Protein AF-A0A8S2SSF5-F1 (afdb_monomer)

Organism: NCBI:txid392030

Solvent-accessible surface area (backbone atoms only — not comparable to full-atom values): 3512 Å² total; per-residue (Å²): 111,70,71,59,44,49,74,72,65,34,42,80,78,50,71,41,78,63,64,45,69,45,76,55,76,64,86,89,57,93,67,83,80,98,78,76,79,49,72,42,74,36,68,41,77,40,72,46,73,77,96,119

Structure (mmCIF, N/CA/C/O backbone):
data_AF-A0A8S2SSF5-F1
#
_entry.id   AF-A0A8S2SSF5-F1
#
loop_
_atom_site.group_PDB
_atom_site.id
_atom_site.type_symbol
_atom_site.label_atom_id
_atom_site.label_alt_id
_atom_site.label_comp_id
_atom_site.label_asym_id
_atom_site.label_entity_id
_atom_site.label_seq_id
_atom_site.pdbx_PDB_ins_code
_atom_site.Cartn_x
_atom_site.Cartn_y
_atom_site.Cartn_z
_atom_site.occupancy
_atom_site.B_iso_or_equiv
_atom_site.auth_seq_id
_atom_site.auth_comp_id
_atom_site.auth_asym_id
_atom_site.auth_atom_id
_atom_site.pdbx_PDB_model_num
ATOM 1 N N . SER A 1 1 ? -5.350 6.983 -5.276 1.00 77.00 1 SER A N 1
ATOM 2 C CA . SER A 1 1 ? -3.910 6.668 -5.152 1.00 77.00 1 SER A CA 1
ATOM 3 C C . SER A 1 1 ? -3.478 5.530 -6.081 1.00 77.00 1 SER A C 1
ATOM 5 O O . SER A 1 1 ? -2.676 5.775 -6.965 1.00 77.00 1 SER A O 1
ATOM 7 N N . VAL A 1 2 ? -4.026 4.313 -5.964 1.00 91.25 2 VAL A N 1
ATOM 8 C CA . VAL A 1 2 ? -3.558 3.105 -6.693 1.00 91.25 2 VAL A CA 1
ATOM 9 C C . VAL A 1 2 ? -3.489 3.257 -8.219 1.00 91.25 2 VAL A C 1
ATOM 11 O O . VAL A 1 2 ? -2.479 2.908 -8.822 1.00 91.25 2 VAL A O 1
ATOM 14 N N . ARG A 1 3 ? -4.541 3.791 -8.860 1.00 94.06 3 ARG A N 1
ATOM 15 C CA . ARG A 1 3 ? -4.565 3.970 -10.327 1.00 94.06 3 ARG A CA 1
ATOM 16 C C . ARG A 1 3 ? -3.452 4.899 -10.826 1.00 94.06 3 ARG A C 1
ATOM 18 O O . ARG A 1 3 ? -2.884 4.627 -11.875 1.00 94.06 3 ARG A O 1
ATOM 25 N N . LEU A 1 4 ? -3.123 5.940 -10.056 1.00 95.56 4 LEU A N 1
ATOM 26 C CA . LEU A 1 4 ? -2.045 6.876 -10.379 1.00 95.56 4 LEU A CA 1
ATOM 27 C C . LEU A 1 4 ? -0.687 6.167 -10.348 1.00 95.56 4 LEU A C 1
ATOM 29 O O . LEU A 1 4 ? 0.029 6.187 -11.342 1.00 95.56 4 LEU A O 1
ATOM 33 N N . TRP A 1 5 ? -0.372 5.471 -9.253 1.00 95.00 5 TRP A N 1
ATOM 34 C CA . TRP A 1 5 ? 0.884 4.724 -9.122 1.00 95.00 5 TRP A CA 1
ATOM 35 C C . TRP A 1 5 ? 1.066 3.702 -10.247 1.00 95.00 5 TRP A C 1
ATOM 37 O O . TRP A 1 5 ? 2.109 3.680 -10.894 1.00 95.00 5 TRP A O 1
ATOM 47 N N . ARG A 1 6 ? 0.014 2.937 -10.568 1.00 93.38 6 ARG A N 1
ATOM 48 C CA . ARG A 1 6 ? 0.040 1.986 -11.691 1.00 93.38 6 ARG A CA 1
ATOM 49 C C . ARG A 1 6 ? 0.271 2.675 -13.039 1.00 93.38 6 ARG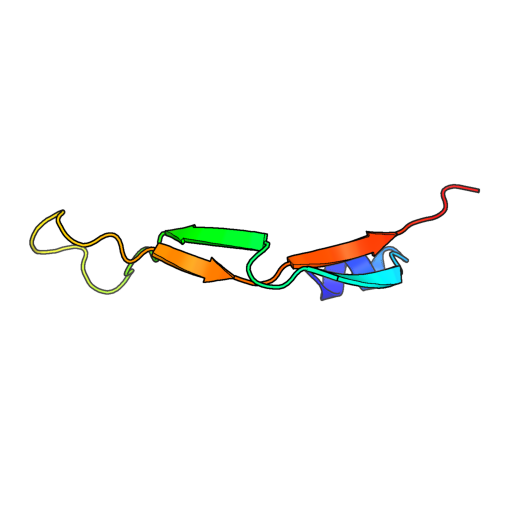 A C 1
ATOM 51 O O . ARG A 1 6 ? 1.037 2.165 -13.846 1.00 93.38 6 ARG A O 1
ATOM 58 N N . SER A 1 7 ? -0.349 3.834 -13.283 1.00 95.75 7 SER A N 1
ATOM 59 C CA . SER A 1 7 ? -0.137 4.588 -14.531 1.00 95.75 7 SER A CA 1
ATOM 60 C C . SER A 1 7 ? 1.277 5.160 -14.670 1.00 95.75 7 SER A C 1
ATOM 62 O O . SER A 1 7 ? 1.750 5.337 -15.785 1.00 95.75 7 SER A O 1
ATOM 64 N N . LEU A 1 8 ? 1.960 5.400 -13.548 1.00 94.62 8 LEU A N 1
ATOM 65 C CA . LEU A 1 8 ? 3.349 5.858 -13.503 1.00 94.62 8 LEU A CA 1
ATOM 66 C C . LEU A 1 8 ? 4.364 4.705 -13.593 1.00 94.62 8 LEU A C 1
ATOM 68 O O . LEU A 1 8 ? 5.556 4.945 -13.463 1.00 94.62 8 LEU A O 1
ATOM 72 N N . GLY A 1 9 ? 3.912 3.462 -13.792 1.00 95.06 9 GLY A N 1
ATOM 73 C CA . GLY A 1 9 ? 4.785 2.293 -13.925 1.00 95.06 9 GLY A CA 1
ATOM 74 C C . GLY A 1 9 ? 5.206 1.646 -12.604 1.00 95.06 9 GLY A C 1
ATOM 75 O O . GLY A 1 9 ? 6.023 0.729 -12.617 1.00 95.06 9 GLY A O 1
ATOM 76 N N . PHE A 1 10 ? 4.651 2.068 -11.462 1.00 97.50 10 PHE A N 1
ATOM 77 C CA . PHE A 1 10 ? 4.912 1.401 -10.185 1.00 97.50 10 PHE A CA 1
ATOM 78 C C . PHE A 1 10 ? 4.236 0.025 -10.153 1.00 97.50 10 PHE A C 1
ATOM 80 O O . PHE A 1 10 ? 3.043 -0.113 -10.443 1.00 97.50 10 PHE A O 1
ATOM 87 N N . GLN A 1 11 ? 4.992 -0.987 -9.735 1.00 96.62 11 GLN A N 1
ATOM 88 C CA . GLN A 1 11 ? 4.532 -2.363 -9.582 1.00 96.62 11 GLN A CA 1
ATOM 89 C C . GLN A 1 11 ? 4.038 -2.604 -8.153 1.00 96.62 11 GLN A C 1
ATOM 91 O O . GLN A 1 11 ? 4.717 -2.256 -7.189 1.00 96.62 11 GLN A O 1
ATOM 96 N N . GLU A 1 12 ? 2.853 -3.202 -8.005 1.00 96.12 12 GLU A N 1
ATOM 97 C CA . GLU A 1 12 ? 2.353 -3.683 -6.710 1.00 96.12 12 GLU A CA 1
ATOM 98 C C . GLU A 1 12 ? 3.097 -4.974 -6.354 1.00 96.12 12 GLU A C 1
ATOM 100 O O . GLU A 1 12 ? 2.958 -5.977 -7.051 1.00 96.12 12 GLU A O 1
ATOM 105 N N . ILE A 1 13 ? 3.902 -4.934 -5.291 1.00 97.31 13 ILE A N 1
ATOM 106 C CA . ILE A 1 13 ? 4.759 -6.056 -4.868 1.00 97.31 13 ILE A CA 1
ATOM 107 C C . ILE A 1 13 ? 4.247 -6.765 -3.613 1.00 97.31 13 ILE A C 1
ATOM 109 O O . ILE A 1 13 ? 4.773 -7.808 -3.232 1.00 97.31 13 ILE A O 1
ATOM 113 N N . GLY A 1 14 ? 3.226 -6.217 -2.954 1.00 96.94 14 GLY A N 1
ATOM 114 C CA . GLY A 1 14 ? 2.667 -6.823 -1.754 1.00 96.94 14 GLY A CA 1
ATOM 115 C C . GLY A 1 14 ? 1.667 -5.938 -1.028 1.00 96.94 14 GLY A C 1
ATOM 116 O O . GLY A 1 14 ? 1.340 -4.829 -1.460 1.00 96.94 14 GLY A O 1
ATOM 117 N N . ARG A 1 15 ? 1.187 -6.453 0.105 1.00 96.94 15 ARG A N 1
ATOM 118 C CA . ARG A 1 15 ? 0.265 -5.769 1.013 1.00 96.94 15 ARG A CA 1
ATOM 119 C C . ARG A 1 15 ? 0.684 -5.992 2.453 1.00 96.94 15 ARG A C 1
ATOM 121 O O . ARG A 1 15 ? 1.066 -7.100 2.818 1.00 96.94 15 ARG A O 1
ATOM 128 N N . VAL A 1 16 ? 0.575 -4.942 3.254 1.00 96.62 16 VAL A N 1
ATOM 129 C CA . VAL A 1 16 ? 0.807 -4.986 4.696 1.00 96.62 16 VAL A CA 1
ATOM 130 C C . VAL A 1 16 ? -0.556 -4.912 5.384 1.00 96.62 16 VAL A C 1
ATOM 132 O O . VAL A 1 16 ? -1.214 -3.871 5.280 1.00 96.62 16 VAL A O 1
ATOM 135 N N . PRO A 1 17 ? -1.009 -5.992 6.043 1.00 96.06 17 PRO A N 1
ATOM 136 C CA . PRO A 1 17 ? -2.267 -5.972 6.772 1.00 96.06 17 PRO A CA 1
ATOM 137 C C . PRO A 1 17 ? -2.152 -5.085 8.017 1.00 96.06 17 PRO A C 1
ATOM 139 O O . PRO A 1 17 ? -1.120 -5.116 8.690 1.00 96.06 17 PRO A O 1
ATOM 142 N N . LYS A 1 18 ? -3.205 -4.323 8.342 1.00 92.94 18 LYS A N 1
ATOM 143 C CA . LYS A 1 18 ? -3.260 -3.417 9.511 1.00 92.94 18 LYS A CA 1
ATOM 144 C C . LYS A 1 18 ? -2.031 -2.500 9.620 1.00 92.94 18 LYS A C 1
ATOM 1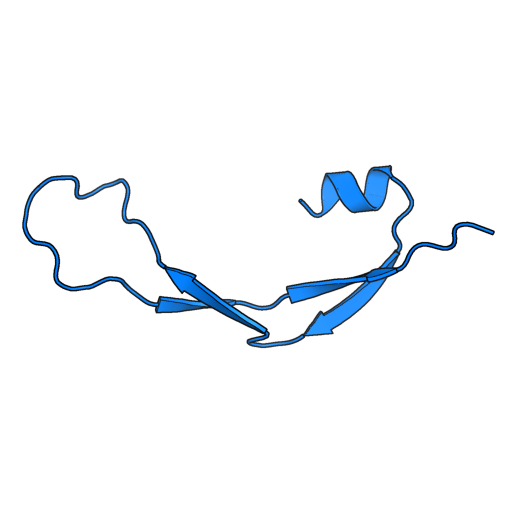46 O O . LYS A 1 18 ? -1.462 -2.328 10.695 1.00 92.94 18 LYS A O 1
ATOM 151 N N . ALA A 1 19 ? -1.600 -1.938 8.493 1.00 95.44 19 ALA A N 1
ATOM 152 C CA . ALA A 1 19 ? -0.387 -1.130 8.394 1.00 95.44 19 ALA A CA 1
ATOM 153 C C . ALA A 1 19 ? -0.458 0.181 9.194 1.00 95.44 19 ALA A C 1
ATOM 155 O O . ALA A 1 19 ? 0.573 0.725 9.582 1.00 95.44 19 ALA A O 1
ATOM 156 N N . GLY A 1 20 ? -1.665 0.692 9.425 1.00 92.19 20 GLY A N 1
ATOM 157 C CA . GLY A 1 20 ? -1.904 1.876 10.238 1.00 92.19 20 GLY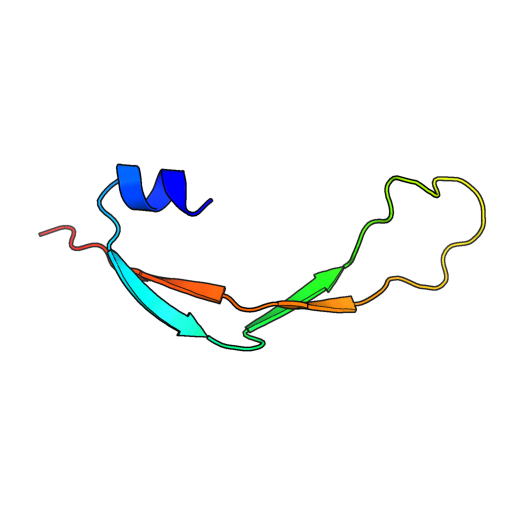 A CA 1
ATOM 158 C C . GLY A 1 20 ? -3.382 2.034 10.562 1.00 92.19 20 GLY A C 1
ATOM 159 O O . GLY A 1 20 ? -4.195 1.195 10.177 1.00 92.19 20 GLY A O 1
ATOM 160 N N . TYR A 1 21 ? -3.721 3.114 11.258 1.00 90.06 21 TYR A N 1
ATOM 161 C CA . TYR A 1 21 ? -5.095 3.505 11.545 1.00 90.06 21 TYR A CA 1
ATOM 162 C C . TYR A 1 21 ? -5.413 4.838 10.863 1.00 90.06 21 TYR A C 1
ATOM 164 O O . TYR A 1 21 ? -4.538 5.691 10.702 1.00 90.06 21 TYR A O 1
ATOM 172 N N . LEU A 1 22 ? -6.657 5.002 10.423 1.00 88.44 22 LEU A N 1
ATOM 173 C CA . LEU A 1 22 ? -7.175 6.258 9.896 1.00 88.44 22 LEU A CA 1
ATOM 174 C C . LEU A 1 22 ? -8.267 6.773 10.823 1.00 88.44 22 LEU A C 1
ATOM 176 O O . LEU A 1 22 ? -9.129 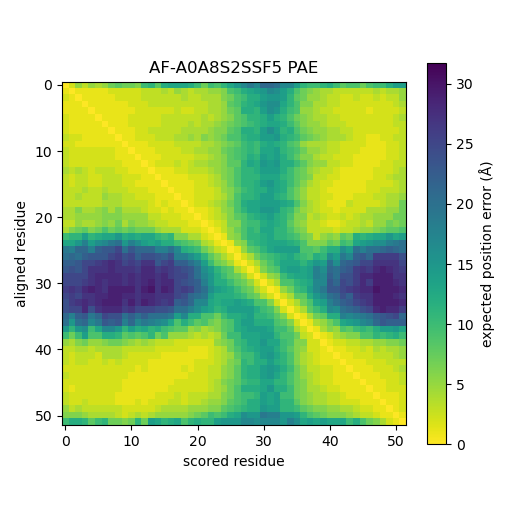6.012 11.258 1.00 88.44 22 LEU A O 1
ATOM 180 N N . ILE A 1 23 ? -8.242 8.078 11.077 1.00 85.38 23 ILE A N 1
ATOM 181 C CA . ILE A 1 23 ? -9.307 8.764 11.803 1.00 85.38 23 ILE A CA 1
ATOM 182 C C . ILE A 1 23 ? -10.468 8.956 10.829 1.00 85.38 23 ILE A C 1
ATOM 184 O O . ILE A 1 23 ? -10.347 9.700 9.845 1.00 85.38 23 ILE A O 1
ATOM 188 N N . LYS A 1 24 ? -11.596 8.282 11.075 1.00 75.38 24 LYS A N 1
ATOM 189 C CA . LYS A 1 24 ? -12.814 8.505 10.294 1.00 75.38 24 LYS A CA 1
ATOM 190 C C . LYS A 1 24 ? -13.382 9.871 10.632 1.00 75.38 24 LYS A C 1
ATOM 192 O O . LYS A 1 24 ? -14.001 10.084 11.670 1.00 75.38 24 LYS A O 1
ATOM 197 N N . LYS A 1 25 ? -13.210 10.821 9.718 1.00 65.94 25 LYS A N 1
ATOM 198 C CA . LYS A 1 25 ? -13.908 12.099 9.810 1.00 65.94 25 LYS A CA 1
ATOM 199 C C . LYS A 1 25 ? -15.333 11.893 9.302 1.00 65.94 25 LYS A C 1
ATOM 201 O O . LYS A 1 25 ? -15.560 11.861 8.097 1.00 65.94 25 LYS A O 1
ATOM 206 N N . ASN A 1 26 ? -16.286 11.722 10.214 1.00 60.66 26 ASN A N 1
ATOM 207 C CA . ASN A 1 26 ? -17.704 11.662 9.864 1.00 60.66 26 ASN A CA 1
ATOM 208 C C . ASN A 1 26 ? -18.139 13.008 9.256 1.00 60.66 26 ASN A C 1
ATOM 210 O O . ASN A 1 26 ? -18.450 13.960 9.969 1.00 60.66 26 ASN A O 1
ATOM 214 N N . GLU A 1 27 ? -18.175 13.109 7.923 1.00 56.88 27 GLU A N 1
ATOM 215 C CA . GLU A 1 27 ? -18.652 14.314 7.220 1.00 56.88 27 GLU A CA 1
ATOM 216 C C . GLU A 1 27 ? -20.156 14.581 7.444 1.00 56.88 27 GLU A C 1
ATOM 218 O O . GLU A 1 27 ? -20.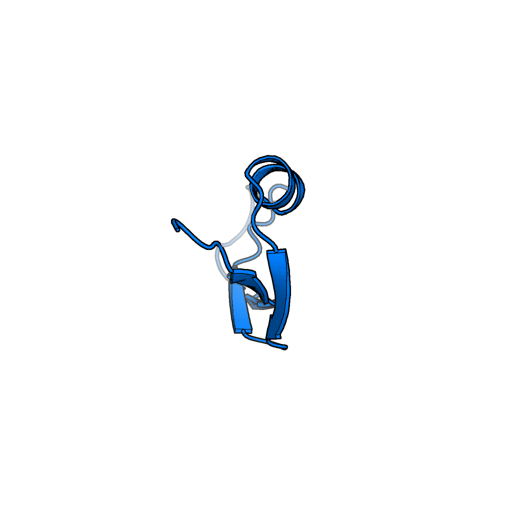638 15.674 7.149 1.00 56.88 27 GLU A O 1
ATOM 223 N N . ALA A 1 28 ? -20.891 13.619 8.016 1.00 51.62 28 ALA A N 1
ATOM 224 C CA . ALA A 1 28 ? -22.319 13.725 8.317 1.00 51.62 28 ALA A CA 1
ATOM 225 C C . ALA A 1 28 ? -22.646 14.434 9.647 1.00 51.62 28 ALA A C 1
ATOM 227 O O . ALA A 1 28 ? -23.791 14.838 9.844 1.00 51.62 28 ALA A O 1
ATOM 228 N N . THR A 1 29 ? -21.673 14.648 10.539 1.00 51.34 29 THR A N 1
ATOM 229 C CA . THR A 1 29 ? -21.952 15.141 11.899 1.00 51.34 29 THR A CA 1
ATOM 230 C C . THR A 1 29 ? -21.067 16.337 12.231 1.00 51.34 29 THR A C 1
ATOM 232 O O . THR A 1 29 ? -20.192 16.299 13.085 1.00 51.34 29 THR A O 1
ATOM 235 N N . LYS A 1 30 ? -21.314 17.460 11.546 1.00 51.38 30 LYS A N 1
ATOM 236 C CA . LYS A 1 30 ? -20.790 18.782 11.942 1.00 51.38 30 LYS A CA 1
ATOM 237 C C . LYS A 1 30 ? -21.551 19.402 13.125 1.00 51.38 30 LYS A C 1
ATOM 239 O O . LYS A 1 30 ? -21.357 20.576 13.430 1.00 51.38 30 LYS A O 1
ATOM 244 N N . GLN A 1 31 ? -22.437 18.645 13.768 1.00 50.1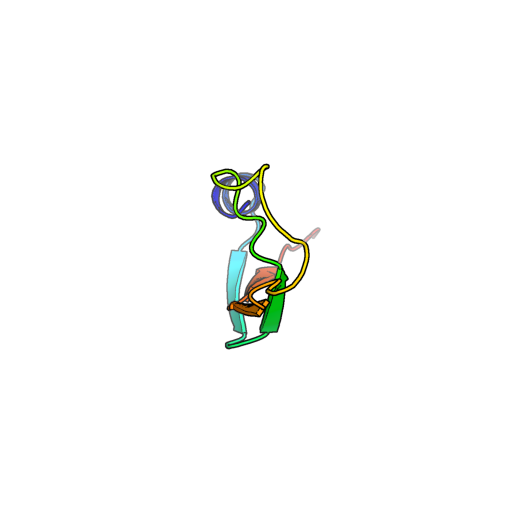9 31 GLN A N 1
ATOM 245 C CA . GLN A 1 31 ? -23.227 19.085 14.911 1.00 50.19 31 GLN A CA 1
ATOM 246 C C . GLN A 1 31 ? -23.300 17.960 15.940 1.00 50.19 31 GLN A C 1
ATOM 248 O O . GLN A 1 31 ? -23.744 16.870 15.612 1.00 50.19 31 GLN A O 1
ATOM 253 N N . ALA A 1 32 ? -22.926 18.300 17.172 1.00 49.03 32 ALA A N 1
ATOM 254 C CA . ALA A 1 32 ? -22.949 17.492 18.390 1.00 49.03 32 ALA A CA 1
ATOM 255 C C . ALA A 1 32 ? -21.696 16.632 18.650 1.00 49.03 32 ALA A C 1
ATOM 257 O O . ALA A 1 32 ? -21.624 15.466 18.293 1.00 49.03 32 ALA A O 1
ATOM 258 N N . ASN A 1 33 ? -20.785 17.257 19.402 1.00 45.75 33 ASN A N 1
ATOM 259 C CA . ASN A 1 33 ? -19.902 16.664 20.411 1.00 45.75 33 ASN A CA 1
ATOM 260 C C . ASN A 1 33 ? -18.708 15.825 19.919 1.00 45.75 33 ASN A C 1
ATOM 262 O O . ASN A 1 33 ? -18.814 14.854 19.183 1.00 45.75 33 ASN A O 1
ATOM 266 N N . ALA A 1 34 ? -17.532 16.264 20.357 1.00 52.03 34 ALA A N 1
ATOM 267 C CA . ALA A 1 34 ? -16.213 15.869 19.894 1.00 52.03 34 ALA A CA 1
ATOM 268 C C . ALA A 1 34 ? -15.651 14.640 20.632 1.00 52.03 34 ALA A C 1
ATOM 270 O O . ALA A 1 34 ? -14.566 14.744 21.195 1.00 52.03 34 ALA A O 1
ATOM 271 N N . GLU A 1 35 ? -16.367 13.512 20.689 1.00 51.75 35 GLU A N 1
ATOM 272 C CA . GLU A 1 35 ? -15.950 12.430 21.607 1.00 51.75 35 GLU A CA 1
ATOM 273 C C . GLU A 1 35 ? -15.724 11.034 21.024 1.00 51.75 35 GLU A C 1
ATOM 275 O O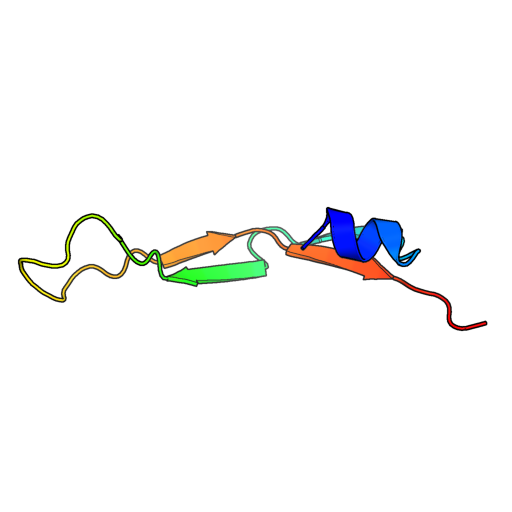 . GLU A 1 35 ? -15.143 10.215 21.725 1.00 51.75 35 GLU A O 1
ATOM 280 N N . GLU A 1 36 ? -16.025 10.745 19.758 1.00 54.97 36 GLU A N 1
ATOM 281 C CA . GLU A 1 36 ? -15.690 9.424 19.196 1.00 54.97 36 GLU A CA 1
ATOM 282 C C . GLU A 1 36 ? -15.064 9.565 17.805 1.00 54.97 36 GLU A C 1
ATOM 284 O O . GLU A 1 36 ? -15.698 9.386 16.765 1.00 54.97 36 GLU A O 1
ATOM 289 N N . GLU A 1 37 ? -13.782 9.940 17.788 1.00 60.88 37 GLU A N 1
ATOM 290 C CA . GLU A 1 37 ? -12.920 9.701 16.631 1.00 60.88 37 GLU A CA 1
ATOM 291 C C . GLU A 1 37 ? -12.764 8.181 16.469 1.00 60.88 37 GLU A C 1
ATOM 293 O O . GLU A 1 37 ? -11.961 7.546 17.149 1.00 60.88 37 GLU A O 1
ATOM 298 N N . GLU A 1 38 ? -13.574 7.571 15.601 1.00 69.69 38 GLU A N 1
ATOM 299 C CA . GLU A 1 38 ? -13.430 6.152 15.279 1.00 69.69 38 GLU A CA 1
ATOM 300 C C . GLU A 1 38 ? -12.113 5.929 14.518 1.00 69.69 38 GLU A C 1
ATOM 302 O O . GLU A 1 38 ? -11.966 6.298 13.346 1.00 69.69 38 GLU A O 1
ATOM 307 N N . GLU A 1 39 ? -11.145 5.316 15.198 1.00 80.00 39 GLU A N 1
ATOM 308 C CA . GLU A 1 39 ? -9.916 4.815 14.592 1.00 80.00 39 GLU A CA 1
ATOM 309 C C . GLU A 1 39 ? -10.199 3.491 13.863 1.00 80.00 39 GLU A C 1
ATOM 311 O O . GLU A 1 39 ? -10.595 2.493 14.466 1.00 80.00 39 GLU A O 1
ATOM 316 N N 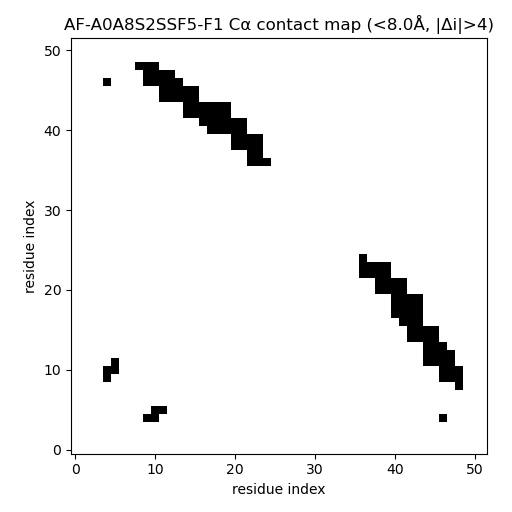. GLU A 1 40 ? -9.976 3.456 12.547 1.00 87.38 40 GLU A N 1
ATOM 317 C CA . GLU A 1 40 ? -10.095 2.236 11.743 1.00 87.38 40 GLU A CA 1
ATOM 318 C C . GLU A 1 40 ? -8.719 1.766 11.274 1.00 87.38 40 GLU A C 1
ATOM 320 O O . GLU A 1 40 ? -8.010 2.496 10.580 1.00 87.38 40 GLU A O 1
ATOM 325 N N . PHE A 1 41 ? -8.352 0.524 11.606 1.00 91.62 41 PHE A N 1
ATOM 326 C CA . PHE A 1 41 ? -7.155 -0.109 11.054 1.00 91.62 41 PHE A CA 1
ATOM 327 C C . PHE A 1 41 ? -7.329 -0.384 9.561 1.00 91.62 41 PHE A C 1
ATOM 329 O O . PHE A 1 41 ? -8.299 -1.017 9.145 1.00 91.62 41 PHE A O 1
ATOM 336 N N . VAL A 1 42 ? -6.344 0.027 8.767 1.00 93.25 42 VAL A N 1
ATOM 337 C CA . VAL A 1 42 ? -6.339 -0.139 7.314 1.00 93.25 42 VAL A CA 1
ATOM 338 C C . VAL A 1 42 ? -5.092 -0.862 6.830 1.00 93.25 42 VAL A C 1
ATOM 340 O O . VAL A 1 42 ? -4.002 -0.751 7.397 1.00 93.25 42 VAL A O 1
ATOM 343 N N . ASP A 1 43 ? -5.254 -1.587 5.732 1.00 96.06 43 ASP A N 1
ATOM 344 C CA . ASP A 1 43 ? -4.152 -2.227 5.025 1.00 96.06 43 ASP A CA 1
ATOM 345 C C . ASP A 1 43 ? -3.439 -1.225 4.108 1.00 96.06 43 ASP A C 1
ATOM 347 O O . ASP A 1 43 ? -4.055 -0.309 3.555 1.00 96.06 43 ASP A O 1
ATOM 351 N N . ALA A 1 44 ? -2.143 -1.437 3.876 1.00 96.12 44 ALA A N 1
ATOM 352 C CA . ALA A 1 44 ? -1.360 -0.660 2.919 1.00 96.12 44 ALA A CA 1
ATOM 353 C C . ALA A 1 44 ? -0.873 -1.525 1.753 1.00 96.12 44 ALA A C 1
ATOM 355 O O . ALA A 1 44 ? -0.560 -2.705 1.911 1.00 96.12 44 ALA A O 1
ATOM 356 N N . ILE A 1 45 ? -0.778 -0.920 0.568 1.00 96.50 45 ILE A N 1
ATOM 357 C CA . ILE A 1 45 ? -0.221 -1.555 -0.631 1.00 96.50 45 ILE A CA 1
ATOM 358 C C . ILE A 1 45 ? 1.240 -1.133 -0.776 1.00 96.50 45 ILE A C 1
ATOM 360 O O . ILE A 1 45 ? 1.549 0.058 -0.729 1.00 96.50 45 ILE A O 1
ATOM 364 N N . MET A 1 46 ? 2.125 -2.103 -0.994 1.00 97.00 46 MET A N 1
ATOM 365 C CA . MET A 1 46 ? 3.538 -1.863 -1.265 1.00 97.00 46 MET A CA 1
ATOM 366 C C . MET A 1 46 ? 3.762 -1.711 -2.765 1.00 97.00 46 MET A C 1
ATOM 368 O O . MET A 1 46 ? 3.453 -2.615 -3.545 1.00 97.00 46 MET A O 1
ATOM 372 N N . PHE A 1 47 ? 4.333 -0.575 -3.153 1.00 97.50 47 PHE A N 1
ATOM 373 C CA . PHE A 1 47 ? 4.730 -0.301 -4.526 1.00 97.50 47 PHE A CA 1
ATOM 374 C C . PHE A 1 47 ? 6.250 -0.276 -4.661 1.00 97.50 47 PHE A C 1
ATOM 376 O O . PHE A 1 47 ? 6.953 0.200 -3.771 1.00 97.50 47 PHE A O 1
ATOM 383 N N . TYR A 1 48 ? 6.736 -0.746 -5.804 1.00 96.56 48 TYR A N 1
ATOM 384 C CA . TYR A 1 48 ? 8.133 -0.679 -6.212 1.00 96.56 48 TYR A CA 1
ATOM 385 C C . TYR A 1 48 ? 8.249 -0.031 -7.591 1.00 96.56 48 TYR A C 1
ATOM 387 O O . TYR A 1 48 ? 7.377 -0.207 -8.443 1.00 96.56 48 TYR A O 1
ATOM 395 N N . TYR A 1 49 ? 9.330 0.712 -7.809 1.00 96.56 49 TYR A N 1
ATOM 396 C CA . TYR A 1 49 ? 9.659 1.309 -9.097 1.00 96.56 49 TYR A CA 1
ATOM 397 C C . TYR A 1 49 ? 11.169 1.240 -9.325 1.00 96.56 49 TYR A C 1
ATOM 399 O O . TYR A 1 49 ? 11.943 1.625 -8.446 1.00 96.56 49 TYR A O 1
ATOM 407 N N . SER A 1 50 ? 11.578 0.758 -10.501 1.00 93.81 50 SER A N 1
ATOM 408 C CA . SER A 1 50 ? 12.973 0.812 -10.947 1.00 93.81 50 SER A CA 1
ATOM 409 C C . SER A 1 50 ? 13.207 2.117 -11.698 1.00 93.81 50 SER A C 1
ATOM 411 O O . SER A 1 50 ? 12.531 2.390 -12.685 1.00 93.81 50 SER A O 1
ATOM 413 N N . PHE A 1 51 ? 14.180 2.910 -11.249 1.00 91.25 51 PHE A N 1
ATOM 414 C CA . PHE A 1 51 ? 14.643 4.105 -11.971 1.00 91.25 51 PHE A CA 1
ATOM 415 C C . PHE A 1 51 ? 15.711 3.792 -13.032 1.00 91.25 51 PHE A C 1
ATOM 417 O O . PHE A 1 51 ? 16.229 4.715 -13.660 1.00 91.25 51 PHE A O 1
ATOM 424 N N . VAL A 1 52 ? 16.055 2.511 -13.185 1.00 80.12 52 VAL A N 1
ATOM 425 C CA . VAL A 1 52 ? 17.099 1.983 -14.072 1.00 80.12 52 VAL A CA 1
ATOM 426 C C . VAL A 1 52 ? 16.457 1.152 -15.167 1.00 80.12 52 VAL A C 1
ATOM 428 O O . VAL A 1 52 ? 15.544 0.364 -14.810 1.00 80.12 52 VAL A O 1
#

pLDDT: mean 82.53, std 17.67, range [45.75, 97.5]

Foldseek 3Di:
DVVVCVVVVWDFPDKDFLPDWDFDDPPPPPDDDDPDRDTDRDMDTDIDDDPD

Mean predicted aligned error: 8.34 Å

Nearest PDB structures (foldseek):
  6xu8-assembly1_AG  TM=3.242E-01  e=6.671E+00  Drosophila melanogaster

Radius of gyration: 16.41 Å; Cα contacts (8 Å, |Δi|>4): 63; chains: 1; bounding box: 40×26×36 Å

Sequence (52 aa):
SVRLWRSLGFQEIGRVPKAGYLIKKNEATKQANAEEEEEEFVDAIMFYYSFV

S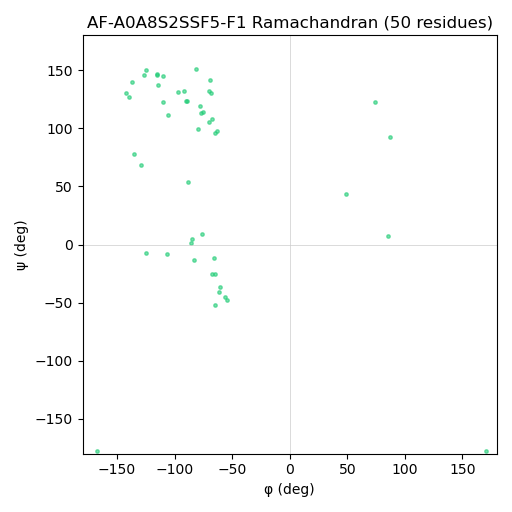econdary structure (DSSP, 8-state):
-HHHHHHTT-EEEEEEEEEEEEE---TT-SSS-S----EEEEEEEEEE----